Protein AF-A0A8S7FCJ3-F1 (afdb_monomer)

Structure (mmCIF, N/CA/C/O backbone):
data_AF-A0A8S7FCJ3-F1
#
_entry.id   AF-A0A8S7FCJ3-F1
#
loop_
_atom_site.group_PDB
_atom_site.id
_atom_site.type_symbol
_atom_site.label_atom_id
_atom_site.label_alt_id
_atom_site.label_comp_id
_atom_site.label_asym_id
_atom_site.label_entity_id
_atom_site.label_seq_id
_atom_site.pdbx_PDB_ins_code
_atom_site.Cartn_x
_atom_site.Cartn_y
_atom_site.Cartn_z
_atom_site.occupancy
_atom_site.B_iso_or_equiv
_atom_site.auth_seq_id
_atom_site.auth_comp_id
_atom_site.auth_asym_id
_atom_site.auth_atom_id
_atom_site.pdbx_PDB_model_num
ATOM 1 N N . PHE A 1 1 ? 6.420 -2.391 11.530 1.00 62.81 1 PHE A N 1
ATOM 2 C CA . PHE A 1 1 ? 5.703 -3.590 11.041 1.00 62.81 1 PHE A CA 1
ATOM 3 C C . PHE A 1 1 ? 5.719 -4.808 11.969 1.00 62.81 1 PHE A C 1
ATOM 5 O O . PHE A 1 1 ? 5.361 -5.883 11.508 1.00 62.81 1 PHE A O 1
ATOM 12 N N . LYS A 1 2 ? 6.053 -4.713 13.272 1.00 68.88 2 LYS A N 1
ATOM 13 C CA . LYS A 1 2 ? 5.895 -5.888 14.166 1.00 68.88 2 LYS A CA 1
ATOM 14 C C . LYS A 1 2 ? 4.450 -6.416 14.195 1.00 68.88 2 LYS A C 1
ATOM 16 O O . LYS A 1 2 ? 4.247 -7.596 14.434 1.00 68.88 2 LYS A O 1
ATOM 21 N N . ASN A 1 3 ? 3.494 -5.541 13.889 1.00 79.81 3 ASN A N 1
ATOM 22 C CA . ASN A 1 3 ? 2.065 -5.827 13.883 1.00 79.81 3 ASN A CA 1
ATOM 23 C C . ASN A 1 3 ? 1.544 -6.363 12.536 1.00 79.81 3 ASN A C 1
ATOM 25 O O . ASN A 1 3 ? 0.367 -6.671 12.450 1.00 79.81 3 ASN A O 1
ATOM 29 N N . GLN A 1 4 ? 2.386 -6.447 11.496 1.00 89.88 4 GLN A N 1
ATOM 30 C CA . GLN A 1 4 ? 1.987 -6.874 10.146 1.00 89.88 4 GLN A CA 1
ATOM 31 C C . GLN A 1 4 ? 3.010 -7.869 9.563 1.00 89.88 4 GLN A C 1
ATOM 33 O O . GLN A 1 4 ? 3.772 -7.524 8.653 1.00 89.88 4 GLN A O 1
ATOM 38 N N . PRO A 1 5 ? 3.100 -9.093 10.121 1.00 92.69 5 PRO A N 1
ATOM 39 C CA . PRO A 1 5 ? 4.080 -10.097 9.700 1.00 92.69 5 PRO A CA 1
ATOM 40 C C . PRO A 1 5 ? 3.859 -10.591 8.263 1.00 92.69 5 PRO A C 1
ATOM 42 O O . PRO A 1 5 ? 4.831 -10.912 7.577 1.00 92.69 5 PRO A O 1
ATOM 45 N N . ASP A 1 6 ? 2.616 -10.595 7.787 1.00 94.12 6 ASP A N 1
ATOM 46 C CA . ASP A 1 6 ? 2.269 -11.026 6.429 1.00 94.12 6 ASP A CA 1
ATOM 47 C C . ASP A 1 6 ? 2.815 -10.050 5.385 1.00 94.12 6 ASP A C 1
ATOM 49 O O . ASP A 1 6 ? 3.433 -10.473 4.411 1.00 94.12 6 ASP A O 1
ATOM 53 N N . TYR A 1 7 ? 2.717 -8.741 5.643 1.00 94.81 7 TYR A N 1
ATOM 54 C CA . TYR A 1 7 ? 3.315 -7.730 4.769 1.00 94.81 7 TYR A CA 1
ATOM 55 C C . TYR A 1 7 ? 4.844 -7.854 4.710 1.00 94.81 7 TYR A C 1
ATOM 57 O O . TYR A 1 7 ? 5.447 -7.766 3.644 1.00 94.81 7 TYR A O 1
ATOM 65 N N . LEU A 1 8 ? 5.496 -8.138 5.843 1.00 92.81 8 LEU A N 1
ATOM 66 C CA . LEU A 1 8 ? 6.939 -8.408 5.858 1.00 92.81 8 LEU A CA 1
ATOM 67 C C . LEU A 1 8 ? 7.302 -9.684 5.095 1.00 92.81 8 LEU A C 1
ATOM 69 O O . LEU A 1 8 ? 8.354 -9.741 4.461 1.00 92.81 8 LEU A O 1
ATOM 73 N N . THR A 1 9 ? 6.463 -10.713 5.181 1.00 94.69 9 THR A N 1
ATOM 74 C CA . THR A 1 9 ? 6.649 -11.962 4.437 1.00 94.69 9 THR A CA 1
ATOM 75 C C . THR A 1 9 ? 6.528 -11.706 2.939 1.00 94.69 9 THR A C 1
ATOM 77 O O . THR A 1 9 ? 7.400 -12.133 2.186 1.00 94.69 9 THR A O 1
ATOM 80 N N . PHE A 1 10 ? 5.530 -10.924 2.525 1.00 94.62 10 PHE A N 1
ATOM 81 C CA . PHE A 1 10 ? 5.365 -10.467 1.151 1.00 94.62 10 PHE A CA 1
ATOM 82 C C . PHE A 1 10 ? 6.597 -9.706 0.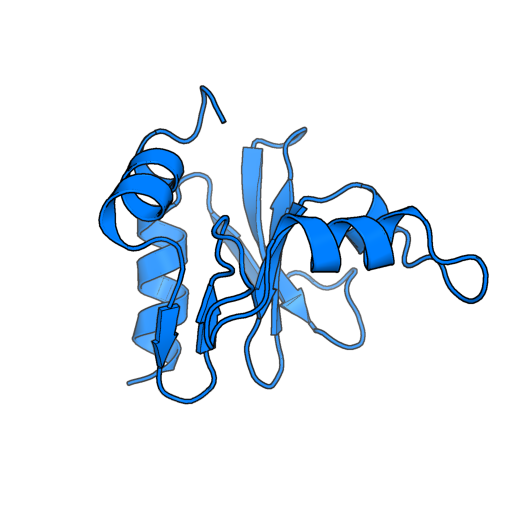641 1.00 94.62 10 PHE A C 1
ATOM 84 O O . PHE A 1 10 ? 7.166 -10.094 -0.376 1.00 94.62 10 PHE A O 1
ATOM 91 N N . LEU A 1 11 ? 7.074 -8.691 1.371 1.00 93.19 11 LEU A N 1
ATOM 92 C CA . LEU A 1 11 ? 8.249 -7.911 0.958 1.00 93.19 11 LEU A CA 1
ATOM 93 C C . LEU A 1 11 ? 9.510 -8.775 0.816 1.00 93.19 11 LEU A C 1
ATOM 95 O O . LEU A 1 11 ? 10.332 -8.526 -0.053 1.00 93.19 11 LEU A O 1
ATOM 99 N N . ARG A 1 12 ? 9.665 -9.814 1.644 1.00 93.06 12 ARG A N 1
ATOM 100 C CA . ARG A 1 12 ? 10.803 -10.746 1.550 1.00 93.06 12 ARG A CA 1
ATOM 101 C C . ARG A 1 12 ? 10.690 -11.732 0.391 1.00 93.06 12 ARG A C 1
ATOM 103 O O . ARG A 1 12 ? 11.718 -12.168 -0.112 1.00 93.06 12 ARG A O 1
ATOM 110 N N . ALA A 1 13 ? 9.474 -12.149 0.050 1.00 94.00 13 ALA A N 1
ATOM 111 C CA . ALA A 1 13 ? 9.235 -13.185 -0.948 1.00 94.00 13 ALA A CA 1
ATOM 112 C C . ALA A 1 13 ? 9.116 -12.620 -2.369 1.00 94.00 13 ALA A C 1
ATOM 114 O O . ALA A 1 13 ? 9.611 -13.237 -3.306 1.00 94.00 13 ALA A O 1
ATOM 115 N N . MET A 1 14 ? 8.452 -11.471 -2.510 1.00 92.44 14 MET A N 1
ATOM 116 C CA . MET A 1 14 ? 8.102 -10.861 -3.797 1.00 92.44 14 MET A CA 1
ATOM 117 C 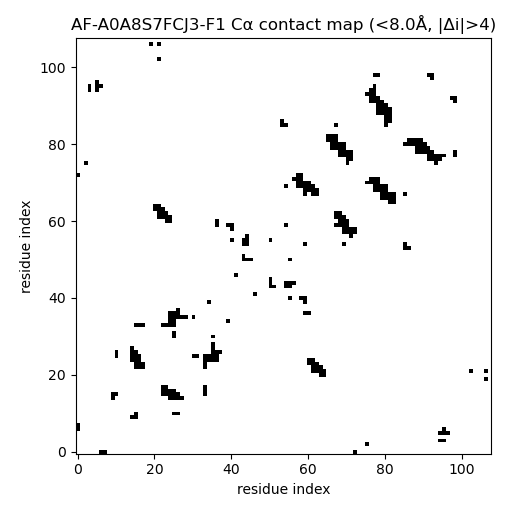C . MET A 1 14 ? 8.868 -9.568 -4.061 1.00 92.44 14 MET A C 1
ATOM 119 O O . MET A 1 14 ? 9.233 -9.308 -5.199 1.00 92.44 14 MET A O 1
ATOM 123 N N . ASP A 1 15 ? 9.117 -8.786 -3.006 1.00 92.75 15 ASP A N 1
ATOM 124 C CA . ASP A 1 15 ? 9.726 -7.456 -3.087 1.00 92.75 15 ASP A CA 1
ATOM 125 C C . ASP A 1 15 ? 9.005 -6.498 -4.056 1.00 92.75 15 ASP A C 1
ATOM 127 O O . ASP A 1 15 ? 9.596 -5.867 -4.932 1.00 92.75 15 ASP A O 1
ATOM 131 N N . GLY A 1 16 ? 7.689 -6.392 -3.875 1.00 93.12 16 GLY A N 1
ATOM 132 C CA . GLY A 1 16 ? 6.812 -5.631 -4.760 1.00 93.12 16 GLY A CA 1
ATOM 133 C C . GLY A 1 16 ? 6.367 -6.428 -5.988 1.00 93.12 16 GLY A C 1
ATOM 134 O O . GLY A 1 16 ? 6.836 -7.532 -6.251 1.00 93.12 16 GLY A O 1
ATOM 135 N N . PHE A 1 17 ? 5.395 -5.892 -6.722 1.00 92.81 17 PHE A N 1
ATOM 136 C CA . PHE A 1 17 ? 4.970 -6.418 -8.022 1.00 92.81 17 PHE A CA 1
ATOM 137 C C . PHE A 1 17 ? 4.172 -5.375 -8.799 1.00 92.81 17 PHE A C 1
ATOM 139 O O . PHE A 1 17 ? 3.699 -4.387 -8.237 1.00 92.81 17 PHE A O 1
ATOM 146 N N . GLU A 1 18 ? 3.996 -5.641 -10.091 1.00 92.62 18 GLU A N 1
ATOM 147 C CA . GLU A 1 18 ? 3.082 -4.916 -10.963 1.00 92.62 18 GLU A CA 1
ATOM 148 C C . GLU A 1 18 ? 2.277 -5.912 -11.805 1.00 92.62 18 GLU A C 1
ATOM 150 O O . GLU A 1 18 ? 2.848 -6.803 -12.436 1.00 92.62 18 GLU A O 1
ATOM 155 N N . VAL A 1 19 ? 0.952 -5.770 -11.807 1.00 91.19 19 VAL A N 1
ATOM 156 C CA . VAL A 1 19 ? 0.036 -6.569 -12.632 1.00 91.19 19 VAL A CA 1
ATOM 157 C C . VAL A 1 19 ? -1.162 -5.712 -13.024 1.00 91.19 19 VAL A C 1
ATOM 159 O O . VAL A 1 19 ? -1.773 -5.079 -12.175 1.00 91.19 19 VAL A O 1
ATOM 162 N N . ASN A 1 20 ? -1.486 -5.650 -14.318 1.00 90.12 20 ASN A N 1
ATOM 163 C CA . ASN A 1 20 ? -2.635 -4.892 -14.839 1.00 90.12 20 ASN A CA 1
ATOM 164 C C . ASN A 1 20 ? -2.736 -3.429 -14.339 1.00 90.12 20 ASN A C 1
ATOM 166 O O . ASN A 1 20 ? -3.827 -2.885 -14.219 1.00 90.12 20 ASN A O 1
ATOM 170 N N . GLY A 1 21 ? -1.601 -2.777 -14.062 1.00 90.25 21 GLY A N 1
ATOM 171 C CA . GLY A 1 21 ? -1.550 -1.399 -13.555 1.00 90.25 21 GLY A CA 1
ATOM 172 C C . GLY A 1 21 ? -1.662 -1.255 -12.032 1.00 90.25 21 GLY A C 1
ATOM 173 O O . GLY A 1 21 ? -1.382 -0.169 -11.529 1.00 90.25 21 GLY A O 1
ATOM 174 N N . LEU A 1 22 ? -1.990 -2.325 -11.301 1.00 94.81 22 LEU A N 1
ATOM 175 C CA . LEU A 1 22 ? -1.861 -2.397 -9.846 1.00 94.81 22 LEU A CA 1
ATOM 176 C C . LEU A 1 22 ? -0.397 -2.622 -9.482 1.00 94.81 22 LEU A C 1
ATOM 178 O O . LEU A 1 22 ? 0.262 -3.512 -10.027 1.00 94.81 22 LEU A O 1
ATOM 182 N N . ARG A 1 23 ? 0.106 -1.824 -8.540 1.00 95.38 23 ARG A N 1
ATOM 183 C CA . ARG A 1 23 ? 1.489 -1.869 -8.067 1.00 95.38 23 ARG A CA 1
ATOM 184 C C . ARG A 1 23 ? 1.553 -1.945 -6.551 1.00 95.38 23 ARG A C 1
ATOM 186 O O . ARG A 1 23 ? 0.952 -1.121 -5.869 1.00 95.38 23 ARG A O 1
ATOM 193 N N . LEU A 1 24 ? 2.371 -2.859 -6.031 1.00 96.88 24 LEU A N 1
ATOM 194 C CA . LEU A 1 24 ? 2.909 -2.782 -4.669 1.00 96.88 24 LEU A CA 1
ATOM 195 C C . LEU A 1 24 ? 4.415 -2.539 -4.749 1.00 96.88 24 LEU A C 1
ATOM 197 O O . LEU A 1 24 ? 5.115 -3.224 -5.489 1.00 96.88 24 LEU A O 1
ATOM 201 N N . PHE A 1 25 ? 4.907 -1.551 -4.009 1.00 96.12 25 PHE A N 1
ATOM 202 C CA . PHE A 1 25 ? 6.256 -1.012 -4.173 1.00 96.12 25 PHE A CA 1
ATOM 203 C C . PHE A 1 25 ? 7.351 -1.926 -3.619 1.00 96.12 25 PHE A C 1
ATOM 205 O O . PHE A 1 25 ? 7.148 -2.669 -2.657 1.00 96.12 25 PHE A O 1
ATOM 212 N N . SER A 1 26 ? 8.529 -1.831 -4.233 1.00 95.00 26 SER A N 1
ATOM 213 C CA . SER A 1 26 ? 9.711 -2.635 -3.915 1.00 95.00 26 SER A CA 1
ATOM 214 C C . SER A 1 26 ? 10.616 -1.964 -2.878 1.00 95.00 26 SER A C 1
ATOM 216 O O . SER A 1 26 ? 10.587 -0.747 -2.688 1.00 95.00 26 SER A O 1
ATOM 218 N N . LEU A 1 27 ? 11.465 -2.744 -2.213 1.00 92.19 27 LEU A N 1
ATOM 219 C CA . LEU A 1 27 ? 12.561 -2.256 -1.374 1.00 92.19 27 LEU A CA 1
ATOM 220 C C . LEU A 1 27 ? 13.902 -2.236 -2.122 1.00 92.19 27 LEU A C 1
ATOM 222 O O . LEU A 1 27 ? 14.808 -1.511 -1.703 1.00 92.19 27 LEU A O 1
ATOM 226 N N . SER A 1 28 ? 14.049 -3.034 -3.185 1.00 86.88 28 SER A N 1
ATOM 227 C CA . SER A 1 28 ? 15.330 -3.240 -3.869 1.00 86.88 28 SER A CA 1
ATOM 228 C C . SER A 1 28 ? 15.914 -2.001 -4.544 1.00 86.88 28 SER A C 1
ATOM 230 O O . SER A 1 28 ? 15.212 -1.110 -5.028 1.00 86.88 28 SER A O 1
ATOM 232 N N . ILE A 1 29 ? 17.250 -2.015 -4.612 1.00 77.94 29 ILE A N 1
ATOM 233 C CA . ILE A 1 29 ? 18.093 -1.118 -5.403 1.00 77.94 29 ILE A CA 1
ATOM 234 C C . ILE A 1 29 ? 19.140 -1.945 -6.192 1.00 77.94 29 ILE A C 1
ATOM 236 O O . ILE A 1 29 ? 19.681 -2.901 -5.626 1.00 77.94 29 ILE A O 1
ATOM 240 N N . PRO A 1 30 ? 19.475 -1.603 -7.458 1.00 75.12 30 PRO A N 1
ATOM 241 C CA . PRO A 1 30 ? 18.914 -0.502 -8.249 1.00 75.12 30 PRO A CA 1
ATOM 242 C C . PRO A 1 30 ? 17.411 -0.686 -8.475 1.00 75.12 30 PRO A C 1
ATOM 244 O O . PRO A 1 30 ? 16.925 -1.813 -8.401 1.00 75.12 30 PRO A O 1
ATOM 247 N N . GLU A 1 31 ? 16.690 0.427 -8.648 1.00 64.56 31 GLU A N 1
ATOM 248 C CA . GLU A 1 31 ? 15.224 0.423 -8.695 1.00 64.56 31 GLU A CA 1
ATOM 249 C C . GLU A 1 31 ? 14.748 -0.615 -9.729 1.00 64.56 31 GLU A C 1
ATOM 251 O O . GLU A 1 31 ? 15.139 -0.529 -10.900 1.00 64.56 31 GLU A O 1
ATOM 256 N N . PRO A 1 32 ? 13.998 -1.650 -9.304 1.00 69.06 32 PRO A N 1
ATOM 257 C CA . PRO A 1 32 ? 13.456 -2.631 -10.230 1.00 69.06 32 PRO A CA 1
ATOM 258 C C . PRO A 1 32 ? 12.409 -1.957 -11.130 1.00 69.06 32 PRO A C 1
ATOM 260 O O . PRO A 1 32 ? 12.119 -0.771 -11.007 1.00 69.06 32 PRO A O 1
ATOM 263 N N . SER A 1 33 ? 11.784 -2.706 -12.039 1.00 73.88 33 SER A N 1
ATOM 264 C CA . SER A 1 33 ? 10.702 -2.162 -12.877 1.00 73.88 33 SER A CA 1
ATOM 265 C C . SER A 1 33 ? 9.513 -1.610 -12.073 1.00 73.88 33 SER A C 1
ATOM 267 O O . SER A 1 33 ? 8.690 -0.890 -12.627 1.00 73.88 33 SER A O 1
ATOM 269 N N . VAL A 1 34 ? 9.428 -1.942 -10.781 1.00 82.56 34 VAL A N 1
ATOM 270 C CA . VAL A 1 34 ? 8.402 -1.483 -9.844 1.00 82.56 34 VAL A CA 1
ATOM 271 C C . VAL A 1 34 ? 8.976 -0.393 -8.938 1.00 82.56 34 VAL A C 1
ATOM 273 O O . VAL A 1 34 ? 10.060 -0.565 -8.377 1.00 82.56 34 VAL A O 1
ATOM 276 N N . LYS A 1 35 ? 8.214 0.694 -8.748 1.00 90.44 35 LYS A N 1
ATOM 277 C CA . LYS A 1 35 ? 8.602 1.864 -7.937 1.00 90.44 35 LYS A CA 1
ATOM 278 C C . LYS A 1 35 ? 9.188 1.468 -6.578 1.00 90.44 35 LYS A C 1
ATOM 280 O O . LYS A 1 35 ? 8.659 0.578 -5.905 1.00 90.44 35 LYS A O 1
ATOM 285 N N . ASN A 1 36 ? 10.229 2.177 -6.149 1.00 93.75 36 ASN A N 1
ATOM 286 C CA . ASN A 1 36 ? 10.848 1.966 -4.844 1.00 93.75 36 ASN A CA 1
ATOM 287 C C . ASN A 1 36 ? 10.063 2.655 -3.709 1.00 93.75 36 ASN A C 1
ATOM 289 O O . ASN A 1 36 ? 9.803 3.861 -3.732 1.00 93.75 36 ASN A O 1
ATOM 293 N N . LEU A 1 37 ? 9.743 1.891 -2.665 1.00 94.44 37 LEU A N 1
ATOM 294 C CA . LEU A 1 37 ? 8.978 2.320 -1.495 1.00 94.44 37 LEU A CA 1
ATOM 295 C C . LEU A 1 37 ? 9.643 3.492 -0.761 1.00 94.44 37 LEU A C 1
ATOM 297 O O . LEU A 1 37 ? 8.949 4.412 -0.331 1.00 94.44 37 LEU A O 1
ATOM 301 N N . PHE A 1 38 ? 10.970 3.497 -0.618 1.00 92.12 38 PHE A N 1
ATOM 302 C CA . PHE A 1 38 ? 11.669 4.588 0.063 1.00 92.12 38 PHE A CA 1
ATOM 303 C C . PHE A 1 38 ? 11.641 5.869 -0.764 1.00 92.12 38 PHE A C 1
ATOM 305 O O . PHE A 1 38 ? 11.300 6.916 -0.222 1.00 92.12 38 PHE A O 1
ATOM 312 N N . ALA A 1 39 ? 11.924 5.781 -2.065 1.00 91.50 39 ALA A N 1
ATOM 313 C CA . ALA A 1 39 ? 11.928 6.942 -2.954 1.00 91.50 39 ALA A CA 1
ATOM 314 C C . ALA A 1 39 ? 10.555 7.633 -3.001 1.00 91.50 39 ALA A C 1
ATOM 316 O O . ALA A 1 39 ? 10.462 8.849 -2.834 1.00 91.50 39 ALA A O 1
ATOM 317 N N . VAL A 1 40 ? 9.477 6.855 -3.150 1.00 92.62 40 VAL A N 1
ATOM 318 C CA . VAL A 1 40 ? 8.112 7.401 -3.191 1.00 92.62 40 VAL A CA 1
ATOM 319 C C . VAL A 1 40 ? 7.728 8.061 -1.867 1.00 92.62 40 VAL A C 1
ATOM 321 O O . VAL A 1 40 ? 7.146 9.143 -1.846 1.00 92.62 40 VAL A O 1
ATOM 324 N N . ASN A 1 41 ? 8.057 7.435 -0.740 1.00 94.44 41 ASN A N 1
ATOM 325 C CA . ASN A 1 41 ? 7.694 7.997 0.556 1.00 94.44 41 ASN A CA 1
ATOM 326 C C . ASN A 1 41 ? 8.564 9.188 0.969 1.00 94.44 41 ASN A C 1
ATOM 328 O O . ASN A 1 41 ? 8.097 10.030 1.731 1.00 94.44 41 ASN A O 1
ATOM 332 N N . GLU A 1 42 ? 9.800 9.274 0.484 1.00 92.25 42 GLU A N 1
ATOM 333 C CA . GLU A 1 42 ? 10.634 10.465 0.650 1.00 92.25 42 GLU A CA 1
ATOM 334 C C . GLU A 1 42 ? 9.996 11.661 -0.063 1.00 92.25 42 GLU A C 1
ATOM 336 O O . GLU A 1 42 ? 9.839 12.725 0.535 1.00 92.25 42 GLU A O 1
ATOM 341 N N . PHE A 1 43 ? 9.520 11.450 -1.296 1.00 90.81 43 PHE A N 1
ATOM 342 C CA . PHE A 1 43 ? 8.786 12.461 -2.054 1.00 90.81 43 PHE A CA 1
ATOM 343 C C . PHE A 1 43 ? 7.554 12.964 -1.291 1.00 90.81 43 PHE A C 1
ATOM 345 O O . PHE A 1 43 ? 7.387 14.165 -1.132 1.00 90.81 43 PHE A O 1
ATOM 352 N N . TYR A 1 44 ? 6.710 12.081 -0.752 1.00 91.12 44 TYR A N 1
ATOM 353 C CA . TYR A 1 44 ? 5.514 12.535 -0.028 1.00 91.12 44 TYR A CA 1
ATOM 354 C C . TYR A 1 44 ? 5.803 13.222 1.311 1.00 91.12 44 TYR A C 1
ATOM 356 O O . TYR A 1 44 ? 4.947 13.950 1.812 1.00 91.12 44 TYR A O 1
ATOM 364 N N . ARG A 1 45 ? 6.981 13.007 1.908 1.00 90.38 45 ARG A N 1
ATOM 365 C CA . ARG A 1 45 ? 7.329 13.610 3.202 1.00 90.38 45 ARG A CA 1
ATOM 366 C C . ARG A 1 45 ? 8.034 14.946 3.083 1.00 90.38 45 ARG A C 1
ATOM 368 O O . ARG A 1 45 ? 7.744 15.830 3.887 1.00 90.38 45 ARG A O 1
ATOM 375 N N . ASN A 1 46 ? 8.934 15.060 2.111 1.00 86.38 46 ASN A N 1
ATOM 376 C CA . ASN A 1 46 ? 9.934 16.122 2.040 1.00 86.38 46 ASN A CA 1
ATOM 377 C C . ASN A 1 46 ? 9.881 16.891 0.709 1.00 86.38 46 ASN A C 1
ATOM 379 O O . ASN A 1 46 ? 10.901 17.386 0.239 1.00 86.38 46 ASN A O 1
ATOM 383 N N . ASN A 1 47 ? 8.710 16.972 0.072 1.00 81.00 47 ASN A N 1
ATOM 384 C CA . ASN A 1 47 ? 8.524 17.810 -1.109 1.00 81.00 47 ASN A CA 1
ATOM 385 C C . ASN A 1 47 ? 8.234 19.264 -0.698 1.00 81.00 47 ASN A C 1
ATOM 387 O O . ASN A 1 47 ? 7.198 19.551 -0.098 1.00 81.00 47 ASN A O 1
ATOM 391 N N . ASP A 1 48 ? 9.157 20.163 -1.047 1.00 78.00 48 ASP A N 1
ATOM 392 C CA . ASP A 1 48 ? 9.100 21.594 -0.720 1.00 78.00 48 ASP A CA 1
ATOM 393 C C . ASP A 1 48 ? 8.003 22.361 -1.487 1.00 78.00 48 ASP A C 1
ATOM 395 O O . ASP A 1 48 ? 7.551 23.410 -1.026 1.00 78.00 48 ASP A O 1
ATOM 399 N N . ASP A 1 49 ? 7.554 21.845 -2.636 1.00 80.75 49 ASP A N 1
ATOM 400 C CA . ASP A 1 49 ? 6.555 22.498 -3.492 1.00 80.75 49 ASP A CA 1
ATOM 401 C C . ASP A 1 49 ? 5.118 22.153 -3.075 1.00 80.75 49 ASP A C 1
ATOM 403 O O . ASP A 1 49 ? 4.212 22.985 -3.179 1.00 80.75 49 ASP A O 1
ATOM 407 N N . PHE A 1 50 ? 4.884 20.919 -2.617 1.00 79.62 50 PHE A N 1
ATO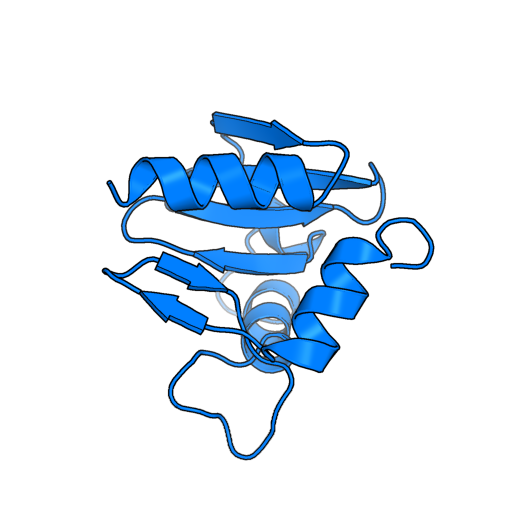M 408 C CA . PHE A 1 50 ? 3.559 20.450 -2.215 1.00 79.62 50 PHE A CA 1
ATOM 409 C C . PHE A 1 50 ? 3.641 19.311 -1.198 1.00 79.62 50 PHE A C 1
ATOM 411 O O . PHE A 1 50 ? 4.099 18.209 -1.505 1.00 79.62 50 PHE A O 1
ATOM 418 N N . ILE A 1 51 ? 3.102 19.559 -0.005 1.00 84.38 51 ILE A N 1
ATOM 419 C CA . ILE A 1 51 ? 2.962 18.558 1.053 1.00 84.38 51 ILE A CA 1
ATOM 420 C C . ILE A 1 51 ? 1.508 18.093 1.080 1.00 84.38 51 ILE A C 1
ATOM 422 O O . ILE A 1 51 ? 0.611 18.867 1.414 1.00 84.38 51 ILE A O 1
ATOM 426 N N . ASN A 1 52 ? 1.281 16.817 0.764 1.00 88.31 52 ASN A N 1
ATOM 427 C CA . ASN A 1 52 ? -0.006 16.177 1.008 1.00 88.31 52 ASN A CA 1
ATOM 428 C C . ASN A 1 52 ? -0.057 15.719 2.482 1.00 88.31 52 ASN A C 1
ATOM 430 O O . ASN A 1 52 ? 0.669 14.785 2.839 1.00 88.31 52 ASN A O 1
ATOM 434 N N . PRO A 1 53 ? -0.889 16.338 3.341 1.00 88.88 53 PRO A N 1
ATOM 435 C CA . PRO A 1 53 ? -0.899 16.037 4.771 1.00 88.88 53 PRO A CA 1
ATOM 436 C C . PRO A 1 53 ? -1.376 14.611 5.079 1.00 88.88 53 PRO A C 1
ATOM 438 O O . PRO A 1 53 ? -0.928 14.016 6.059 1.00 88.88 53 PRO A O 1
ATOM 441 N N . ASP A 1 54 ? -2.234 14.026 4.238 1.00 90.81 54 ASP A N 1
ATOM 442 C CA . ASP A 1 54 ? -2.711 12.659 4.437 1.00 90.81 54 ASP A CA 1
ATOM 443 C C . ASP A 1 54 ? -1.622 11.631 4.134 1.00 90.81 54 ASP A C 1
ATOM 445 O O . ASP A 1 54 ? -1.492 10.629 4.840 1.00 90.81 54 ASP A O 1
ATOM 449 N N . LEU A 1 55 ? -0.815 11.868 3.101 1.00 93.19 55 LEU A N 1
ATOM 450 C CA . LEU A 1 55 ? 0.232 10.932 2.697 1.00 93.19 55 LEU A CA 1
ATOM 451 C C . LEU A 1 55 ? 1.529 11.118 3.490 1.00 93.19 55 LEU A C 1
ATOM 453 O O . LEU A 1 55 ? 2.211 10.130 3.756 1.00 93.19 55 LEU A O 1
ATOM 457 N N . GLN A 1 56 ? 1.851 12.343 3.920 1.00 91.56 56 GLN A N 1
ATOM 458 C CA . GLN A 1 56 ? 3.069 12.644 4.683 1.00 91.56 56 GLN A CA 1
ATOM 459 C C . GLN A 1 56 ? 3.165 11.815 5.975 1.00 91.56 56 GLN A C 1
ATOM 461 O O . GLN A 1 56 ? 4.244 11.336 6.340 1.00 91.56 56 GLN A O 1
ATOM 466 N N . GLU A 1 57 ? 2.040 11.617 6.664 1.00 89.12 57 GLU A N 1
ATOM 467 C CA . GLU A 1 57 ? 1.997 10.853 7.915 1.00 89.12 57 GLU A CA 1
ATOM 468 C C . GLU A 1 57 ? 1.862 9.337 7.723 1.00 89.12 57 GLU A C 1
ATOM 470 O O . GLU A 1 57 ? 1.913 8.581 8.698 1.00 89.12 57 GLU A O 1
ATOM 475 N N . ARG A 1 58 ? 1.689 8.875 6.483 1.00 94.31 58 ARG A N 1
ATOM 476 C CA . ARG A 1 58 ? 1.431 7.472 6.159 1.00 94.31 58 ARG A CA 1
ATOM 477 C C . ARG A 1 58 ? 2.604 6.858 5.417 1.00 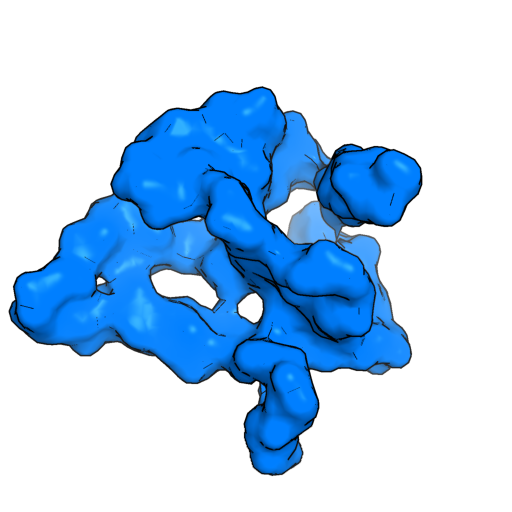94.31 58 ARG A C 1
ATOM 479 O O . ARG A 1 58 ? 3.558 7.519 4.999 1.0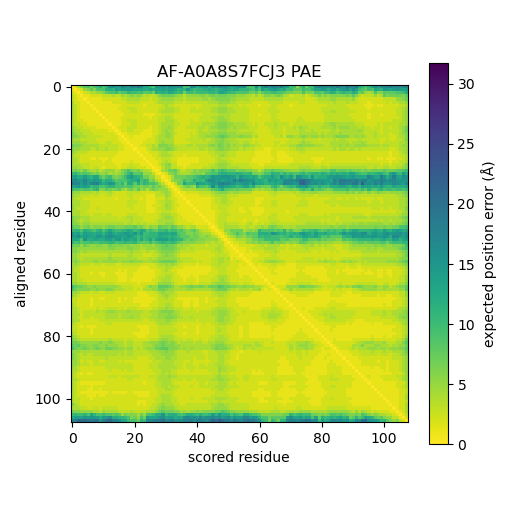0 94.31 58 ARG A O 1
ATOM 486 N N . LEU A 1 59 ? 2.567 5.539 5.310 1.00 95.94 59 LEU A N 1
ATOM 487 C CA . LEU A 1 59 ? 3.428 4.829 4.390 1.00 95.94 59 LEU A CA 1
ATOM 488 C C . LEU A 1 59 ? 2.635 4.510 3.131 1.00 95.94 59 LEU A C 1
ATOM 490 O O . LEU A 1 59 ? 1.727 3.690 3.180 1.00 95.94 59 LEU A O 1
ATOM 494 N N . VAL A 1 60 ? 2.998 5.109 2.006 1.00 97.00 60 VAL A N 1
ATOM 495 C CA . VAL A 1 60 ? 2.468 4.710 0.703 1.00 97.00 60 VAL A CA 1
ATOM 496 C C . VAL A 1 60 ? 3.147 3.412 0.283 1.00 97.00 60 VAL A C 1
ATOM 498 O O . VAL A 1 60 ? 4.373 3.347 0.203 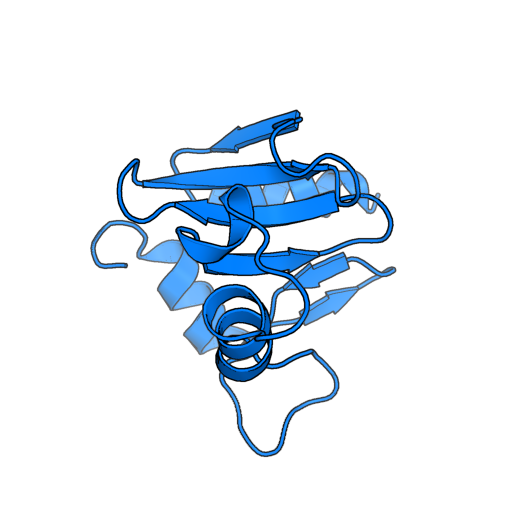1.00 97.00 60 VAL A O 1
ATOM 501 N N . ILE A 1 61 ? 2.365 2.364 0.053 1.00 97.50 61 ILE A N 1
ATOM 502 C CA . ILE A 1 61 ? 2.881 1.016 -0.225 1.00 97.50 61 ILE A CA 1
ATOM 503 C C . ILE A 1 61 ? 2.600 0.546 -1.648 1.00 97.50 61 ILE A C 1
ATOM 505 O O . ILE A 1 61 ? 3.126 -0.481 -2.067 1.00 97.50 61 ILE A O 1
ATOM 509 N N . GLY A 1 62 ? 1.774 1.280 -2.382 1.00 97.12 62 GLY A N 1
ATOM 510 C CA . GLY A 1 62 ? 1.351 0.906 -3.713 1.00 97.12 62 GLY A CA 1
ATOM 511 C C . GLY A 1 62 ? 0.330 1.879 -4.275 1.00 97.12 62 GLY A C 1
ATOM 512 O O . GLY A 1 62 ? -0.066 2.837 -3.608 1.00 97.12 62 GLY A O 1
ATOM 513 N N . ASP A 1 63 ? -0.085 1.622 -5.504 1.00 96.56 63 ASP A N 1
ATOM 514 C CA . ASP A 1 63 ? -1.103 2.397 -6.199 1.00 96.56 63 ASP A CA 1
ATOM 515 C C . ASP A 1 63 ? -1.729 1.578 -7.339 1.00 96.56 63 ASP A C 1
ATOM 517 O O . ASP A 1 63 ? -1.189 0.547 -7.752 1.00 96.56 63 ASP A O 1
ATOM 521 N N . ASP A 1 64 ? -2.854 2.064 -7.851 1.00 94.31 64 ASP A N 1
ATOM 522 C CA . ASP A 1 64 ? -3.394 1.688 -9.154 1.00 94.31 64 ASP A CA 1
ATOM 523 C C . ASP A 1 64 ? -3.776 2.955 -9.956 1.00 94.31 64 ASP A C 1
ATOM 525 O O . ASP A 1 64 ? -3.326 4.067 -9.666 1.00 94.31 64 ASP A O 1
ATOM 529 N N . SER A 1 65 ? -4.579 2.804 -11.014 1.00 88.81 65 SER A N 1
ATOM 530 C CA . SER A 1 65 ? -5.002 3.922 -11.869 1.00 88.81 65 SER A CA 1
ATOM 531 C C . SER A 1 65 ? -5.830 5.016 -11.171 1.00 88.81 65 SER A C 1
ATOM 533 O O . SER A 1 65 ? -5.796 6.166 -11.611 1.00 88.81 65 SER A O 1
ATOM 535 N N . ILE A 1 66 ? -6.563 4.682 -10.108 1.00 91.69 66 ILE A N 1
ATOM 536 C CA . ILE A 1 66 ? -7.518 5.570 -9.423 1.00 91.69 66 ILE A CA 1
ATOM 537 C C . ILE A 1 66 ? -7.279 5.660 -7.911 1.00 91.69 66 ILE A C 1
ATOM 539 O O . ILE A 1 66 ? -7.755 6.597 -7.273 1.00 91.69 66 ILE A O 1
ATOM 543 N N . SER A 1 67 ? -6.523 4.721 -7.345 1.00 96.75 67 SER A N 1
ATOM 544 C CA . SER A 1 67 ? -6.324 4.587 -5.909 1.00 96.75 67 SER A CA 1
ATOM 545 C C . SER A 1 67 ? -4.857 4.673 -5.515 1.00 96.75 67 SER A C 1
ATOM 547 O O . SER A 1 67 ? -3.951 4.309 -6.267 1.00 96.75 67 SER A O 1
ATOM 549 N N . ILE A 1 68 ? -4.628 5.103 -4.279 1.00 97.06 68 ILE A N 1
ATOM 550 C CA . ILE A 1 68 ? -3.351 4.986 -3.587 1.00 97.06 68 ILE A CA 1
ATOM 551 C C . ILE A 1 68 ? -3.513 4.059 -2.384 1.00 97.06 68 ILE A C 1
ATOM 553 O O . ILE A 1 68 ? -4.495 4.133 -1.641 1.00 97.06 68 ILE A O 1
ATOM 557 N N . PHE A 1 69 ? -2.545 3.170 -2.192 1.00 98.06 69 PHE A N 1
ATOM 558 C CA . PHE A 1 69 ? -2.558 2.216 -1.094 1.00 98.06 69 PHE A CA 1
ATOM 559 C C . PHE A 1 69 ? -1.621 2.688 0.004 1.00 98.06 69 PHE A C 1
ATOM 561 O O . PHE A 1 69 ? -0.429 2.923 -0.227 1.00 98.06 69 PHE A O 1
ATOM 568 N N . THR A 1 70 ? -2.144 2.796 1.219 1.00 97.94 70 THR A N 1
ATOM 569 C CA . THR A 1 70 ? -1.371 3.262 2.368 1.00 97.94 70 THR A CA 1
ATOM 570 C C . THR A 1 70 ? -1.419 2.283 3.522 1.00 97.94 70 THR A C 1
ATOM 572 O O . THR A 1 70 ? -2.404 1.585 3.723 1.00 97.94 70 THR A O 1
ATOM 575 N N . TYR A 1 71 ? -0.367 2.281 4.327 1.00 97.19 71 TYR A N 1
ATOM 576 C CA . TYR A 1 71 ? -0.353 1.703 5.659 1.00 97.19 71 TYR A CA 1
ATOM 577 C C . TYR A 1 71 ? -0.139 2.815 6.685 1.00 97.19 71 TYR A C 1
ATOM 579 O O . TYR A 1 71 ? 0.880 3.516 6.664 1.00 97.19 71 TYR A O 1
ATOM 587 N N . ASP A 1 72 ? -1.095 2.971 7.595 1.00 94.50 72 ASP A N 1
ATOM 588 C CA . ASP A 1 72 ? -0.977 3.874 8.730 1.00 94.50 72 ASP A CA 1
ATOM 589 C C . ASP A 1 72 ? -0.385 3.122 9.928 1.00 94.50 72 ASP A C 1
ATOM 591 O O . ASP A 1 72 ? -0.991 2.229 10.521 1.00 94.50 72 ASP A O 1
ATOM 595 N N . ILE A 1 73 ? 0.829 3.514 10.309 1.00 89.88 73 ILE A N 1
ATOM 596 C CA . ILE A 1 73 ? 1.568 2.910 11.419 1.00 89.88 73 ILE A CA 1
ATOM 597 C C . ILE A 1 73 ? 0.887 3.198 12.768 1.00 89.88 73 ILE A C 1
ATOM 599 O O . ILE A 1 73 ? 1.001 2.378 13.682 1.00 89.88 73 ILE A O 1
ATOM 603 N N . LYS A 1 74 ? 0.200 4.342 12.912 1.00 91.06 74 LYS A N 1
ATOM 604 C CA . LYS A 1 74 ? -0.439 4.762 14.169 1.00 91.06 74 LYS A CA 1
ATOM 605 C C . LYS A 1 74 ? -1.689 3.926 14.443 1.00 91.06 74 LYS A C 1
ATOM 607 O O . LYS A 1 74 ? -1.838 3.404 15.545 1.00 91.06 74 LYS A O 1
ATOM 612 N N . SER A 1 75 ? -2.565 3.789 13.447 1.00 92.94 75 SER A N 1
ATOM 613 C CA . SER A 1 75 ? -3.815 3.024 13.563 1.00 92.94 75 SER A CA 1
ATOM 614 C C . SER A 1 75 ? -3.663 1.533 13.239 1.00 92.94 75 SER A C 1
ATOM 616 O O . SER A 1 75 ? -4.509 0.735 13.634 1.00 92.94 75 SER A O 1
ATOM 618 N N . ASN A 1 76 ? -2.558 1.140 12.596 1.00 94.88 76 ASN A N 1
ATOM 619 C CA . ASN A 1 76 ? -2.261 -0.218 12.140 1.00 94.88 76 ASN A CA 1
ATOM 620 C C . ASN A 1 76 ? -3.203 -0.746 11.038 1.00 94.88 76 ASN A C 1
ATOM 622 O O . ASN A 1 76 ? -3.382 -1.960 10.926 1.00 94.88 76 ASN A O 1
ATOM 626 N N . PHE A 1 77 ? -3.757 0.142 10.212 1.00 96.94 77 PHE A N 1
ATOM 627 C CA . PHE A 1 77 ? -4.611 -0.219 9.078 1.00 96.94 77 PHE A CA 1
ATOM 628 C C . PHE A 1 77 ? -3.896 -0.065 7.735 1.00 96.94 77 PHE A C 1
ATOM 630 O O . PHE A 1 77 ? -3.118 0.868 7.526 1.00 96.94 77 PHE A O 1
ATOM 637 N N . PHE A 1 78 ? -4.198 -0.981 6.817 1.00 98.19 78 PHE A N 1
ATOM 638 C CA . PHE A 1 78 ? -4.030 -0.775 5.382 1.00 98.19 78 PHE A CA 1
ATOM 639 C C . PHE A 1 78 ? -5.276 -0.098 4.834 1.00 98.19 78 PHE A C 1
ATOM 641 O O . PHE A 1 78 ? -6.386 -0.426 5.244 1.00 98.19 78 PHE A O 1
ATOM 648 N N . GLU A 1 79 ? -5.107 0.839 3.915 1.00 98.19 79 GLU A N 1
ATOM 649 C CA . GLU A 1 79 ? -6.200 1.649 3.395 1.00 98.19 79 GLU A CA 1
ATOM 650 C C . GLU A 1 79 ? -6.071 1.793 1.883 1.00 98.19 79 GLU A C 1
ATOM 652 O O . GLU A 1 79 ? -4.975 2.008 1.359 1.00 98.19 79 GLU A O 1
ATOM 657 N N . ILE A 1 80 ? -7.212 1.702 1.206 1.00 97.81 80 ILE A N 1
ATOM 658 C CA . ILE A 1 80 ? -7.370 2.069 -0.198 1.00 97.81 80 ILE A CA 1
ATOM 659 C C . ILE A 1 80 ? -7.984 3.465 -0.204 1.00 97.81 80 ILE A C 1
ATOM 661 O O . ILE A 1 80 ? -9.067 3.667 0.351 1.00 97.81 80 ILE A O 1
ATOM 665 N N . ARG A 1 81 ? -7.276 4.430 -0.783 1.00 97.31 81 ARG A N 1
ATOM 666 C CA . ARG A 1 81 ? -7.654 5.846 -0.804 1.00 97.31 81 ARG A CA 1
ATOM 667 C C . ARG A 1 81 ? -7.785 6.336 -2.236 1.00 97.31 81 ARG A C 1
ATOM 669 O O . ARG A 1 81 ? -7.100 5.822 -3.114 1.00 97.31 81 ARG A O 1
ATOM 676 N N . ASP A 1 82 ? -8.605 7.354 -2.451 1.00 96.19 82 ASP A N 1
ATOM 677 C CA . ASP A 1 82 ? -8.646 8.082 -3.724 1.00 96.19 82 ASP A CA 1
ATOM 678 C C . ASP A 1 82 ? -7.275 8.739 -3.997 1.00 96.19 82 ASP A C 1
ATOM 680 O O . ASP A 1 82 ? -6.628 9.250 -3.078 1.00 96.19 82 ASP A O 1
ATOM 684 N N . ASN A 1 83 ? -6.789 8.700 -5.242 1.00 92.88 83 ASN A N 1
ATOM 685 C CA . ASN A 1 83 ? -5.492 9.285 -5.596 1.00 92.88 83 ASN A CA 1
ATOM 686 C C . ASN A 1 83 ? -5.518 10.817 -5.791 1.00 92.88 83 ASN A C 1
ATOM 688 O O . ASN A 1 83 ? -4.459 11.446 -5.734 1.00 92.88 83 ASN A O 1
ATOM 692 N N . ILE A 1 84 ? -6.697 11.417 -5.992 1.00 91.06 84 ILE A N 1
ATOM 693 C CA . ILE A 1 84 ? -6.925 12.865 -6.087 1.00 91.06 84 ILE A CA 1
ATOM 694 C C . ILE A 1 84 ? -7.294 13.420 -4.710 1.00 91.06 84 ILE A C 1
ATOM 696 O O . ILE A 1 84 ? -6.662 14.363 -4.235 1.00 91.06 84 ILE A O 1
ATOM 700 N N . GLY A 1 85 ? -8.322 12.846 -4.082 1.00 92.56 85 GLY A N 1
ATOM 701 C CA . GLY A 1 85 ? -8.826 13.255 -2.768 1.00 92.56 85 GLY A CA 1
ATOM 702 C C . GLY A 1 85 ? -8.376 12.291 -1.680 1.00 92.56 85 GLY A C 1
ATOM 703 O O . GLY A 1 85 ? -9.186 11.508 -1.192 1.00 92.56 85 GLY A O 1
ATOM 704 N N . THR A 1 86 ? -7.091 12.317 -1.326 1.00 93.19 86 THR A N 1
ATOM 705 C CA . THR A 1 86 ? -6.426 11.315 -0.470 1.00 93.19 86 THR A CA 1
ATOM 706 C C . THR A 1 86 ? -6.997 11.167 0.937 1.00 93.19 86 THR A C 1
ATOM 708 O O . THR A 1 86 ? -6.740 10.160 1.604 1.00 93.19 86 THR A O 1
ATOM 711 N N . GLU A 1 87 ? -7.781 12.135 1.399 1.00 94.31 87 GLU A N 1
ATOM 712 C CA . GLU A 1 87 ? -8.560 12.064 2.630 1.00 94.31 87 GLU A CA 1
ATOM 713 C C . GLU A 1 87 ? -9.692 11.023 2.549 1.00 94.31 87 GLU A C 1
ATOM 715 O O . GLU A 1 87 ? -10.094 10.463 3.573 1.00 94.31 87 GLU A O 1
ATOM 720 N N . ASN A 1 88 ? -10.179 10.728 1.338 1.00 96.31 88 ASN A N 1
ATOM 721 C CA . ASN A 1 88 ? -11.263 9.787 1.084 1.00 96.31 88 ASN A CA 1
ATOM 722 C C . ASN A 1 88 ? -10.734 8.353 1.084 1.00 96.31 88 ASN A C 1
ATOM 724 O O . ASN A 1 88 ? -9.939 7.950 0.235 1.00 96.31 88 ASN A O 1
ATOM 728 N N . ILE A 1 89 ? -11.211 7.572 2.051 1.00 97.19 89 ILE A N 1
ATOM 729 C CA . ILE A 1 89 ? -10.870 6.161 2.221 1.00 97.19 89 ILE A CA 1
ATOM 730 C C . ILE A 1 89 ? -12.012 5.324 1.647 1.00 97.19 89 ILE A C 1
ATOM 732 O O . ILE A 1 89 ? -13.138 5.395 2.139 1.00 97.19 89 ILE A O 1
ATOM 736 N N . PHE A 1 90 ? -11.724 4.509 0.636 1.00 96.50 90 PHE A N 1
ATOM 737 C CA . PHE A 1 90 ? -12.687 3.556 0.087 1.00 96.50 90 PHE A CA 1
ATOM 738 C C . PHE A 1 90 ? -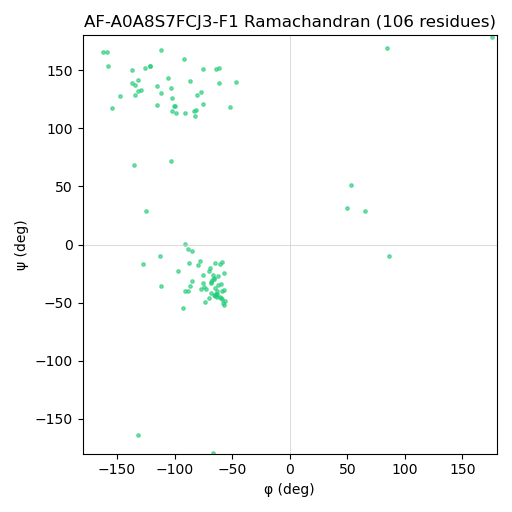12.843 2.335 0.987 1.00 96.50 90 PHE A C 1
ATOM 740 O O . PHE A 1 90 ? -13.949 1.823 1.151 1.00 96.50 90 PHE A O 1
ATOM 747 N N . SER A 1 91 ? -11.747 1.853 1.577 1.00 97.38 91 SER A N 1
ATOM 748 C CA . SER A 1 91 ? -11.749 0.685 2.464 1.00 97.38 91 SER A CA 1
ATOM 749 C C . SER A 1 91 ? -10.543 0.675 3.402 1.00 97.38 91 SER A C 1
ATOM 751 O O . SER A 1 91 ? -9.489 1.227 3.078 1.00 97.38 91 SER A O 1
ATOM 753 N N . SER A 1 92 ? -10.699 0.020 4.556 1.0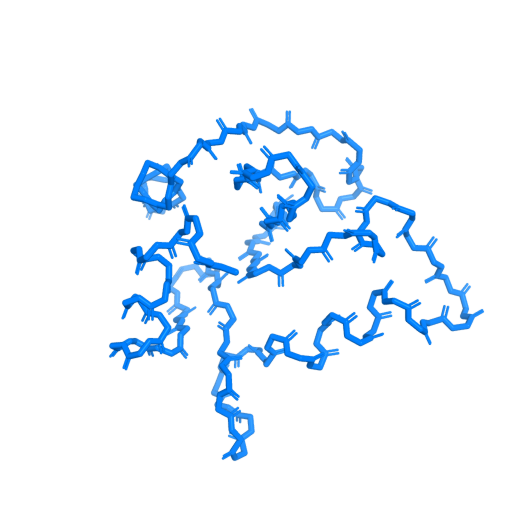0 98.06 92 SER A N 1
ATOM 754 C CA . SER A 1 92 ? -9.663 -0.130 5.584 1.00 98.06 92 SER A CA 1
ATOM 755 C C . SER A 1 92 ? -9.599 -1.568 6.092 1.00 98.06 92 SER A C 1
ATOM 757 O O . SER A 1 92 ? -10.627 -2.174 6.387 1.00 98.06 92 SER A O 1
ATOM 759 N N . PHE A 1 93 ? -8.386 -2.087 6.269 1.00 98.19 93 PHE A N 1
ATOM 760 C CA . PHE A 1 93 ? -8.119 -3.477 6.633 1.00 98.19 93 PHE A CA 1
ATOM 761 C C . PHE A 1 93 ? -7.117 -3.558 7.780 1.00 98.19 93 PHE A C 1
ATOM 763 O O . PHE A 1 93 ? -6.068 -2.916 7.752 1.00 98.19 93 PHE A O 1
ATOM 770 N N . SER A 1 94 ? -7.424 -4.359 8.798 1.00 96.31 94 SER A N 1
ATOM 771 C CA . SER A 1 94 ? -6.530 -4.573 9.944 1.00 96.31 94 SER A CA 1
ATOM 772 C C . SER A 1 94 ? -5.371 -5.528 9.647 1.00 96.31 94 SER A C 1
ATOM 774 O O . SER A 1 94 ? -4.424 -5.601 10.431 1.00 96.31 94 SER A O 1
ATOM 776 N N . ASP A 1 95 ? -5.439 -6.267 8.540 1.00 95.44 95 ASP A N 1
ATOM 777 C CA . ASP A 1 95 ? -4.451 -7.258 8.122 1.00 95.44 95 ASP A CA 1
ATOM 778 C C . ASP A 1 95 ? -4.151 -7.151 6.622 1.00 95.44 95 ASP A C 1
ATOM 780 O O . ASP A 1 95 ? -4.991 -6.752 5.813 1.00 95.44 95 ASP A O 1
ATOM 784 N N . PHE A 1 96 ? -2.917 -7.504 6.263 1.00 96.81 96 PHE A N 1
ATOM 785 C CA . PHE A 1 96 ? -2.424 -7.379 4.893 1.00 96.81 96 PHE A CA 1
ATOM 786 C C . PHE A 1 96 ? -3.109 -8.347 3.927 1.00 96.81 96 PHE A C 1
ATOM 788 O O . PHE A 1 96 ? -3.300 -8.006 2.767 1.00 96.81 96 PHE A O 1
ATOM 795 N N . SER A 1 97 ? -3.482 -9.539 4.391 1.00 95.75 97 SER A N 1
ATOM 796 C CA . SER A 1 97 ? -4.079 -10.572 3.541 1.00 95.75 97 SER A CA 1
ATOM 797 C C . SER A 1 97 ? -5.453 -10.146 3.017 1.00 95.75 97 SER A C 1
ATOM 799 O O . SER A 1 97 ? -5.718 -10.281 1.827 1.00 95.75 97 SER A O 1
ATOM 801 N N . SER A 1 98 ? -6.298 -9.565 3.872 1.00 97.38 98 SER A N 1
ATOM 802 C CA . SER A 1 98 ? -7.600 -9.018 3.468 1.00 97.38 98 SER A CA 1
ATOM 803 C C . SER A 1 98 ? -7.448 -7.841 2.505 1.00 97.38 98 SER A C 1
ATOM 805 O O . SER A 1 98 ? -8.132 -7.797 1.488 1.00 97.38 98 SER A O 1
ATOM 807 N N . PHE A 1 99 ? -6.504 -6.936 2.782 1.00 97.94 99 PHE A N 1
ATOM 808 C CA . PHE A 1 99 ? -6.160 -5.843 1.870 1.00 97.94 99 PHE A CA 1
ATOM 809 C C . PHE A 1 99 ? -5.693 -6.361 0.501 1.00 97.94 99 PHE A C 1
ATOM 811 O O . PHE A 1 99 ? -6.157 -5.882 -0.529 1.00 97.94 99 PHE A O 1
ATOM 818 N N . LEU A 1 100 ? -4.791 -7.347 0.486 1.00 96.50 100 LEU A N 1
ATOM 819 C CA . LEU A 1 100 ? -4.247 -7.915 -0.743 1.00 96.50 100 LEU A CA 1
ATOM 820 C C . LEU A 1 100 ? -5.343 -8.589 -1.574 1.00 96.50 100 LEU A C 1
ATOM 822 O O . LEU A 1 100 ? -5.373 -8.406 -2.785 1.00 96.50 100 LEU A O 1
ATOM 826 N N . ASN A 1 101 ? -6.244 -9.338 -0.935 1.00 95.75 101 ASN A N 1
ATOM 827 C CA . ASN A 1 101 ? -7.370 -9.960 -1.627 1.00 95.75 101 ASN A CA 1
ATOM 828 C C . ASN A 1 101 ? -8.272 -8.909 -2.282 1.00 95.75 101 ASN A C 1
ATOM 830 O O . ASN A 1 101 ? -8.580 -9.055 -3.457 1.00 95.75 101 ASN A O 1
ATOM 834 N N . GLU A 1 102 ? -8.614 -7.826 -1.575 1.00 96.44 102 GLU A N 1
ATOM 835 C CA . GLU A 1 102 ? -9.448 -6.753 -2.136 1.00 96.44 102 GLU A CA 1
ATOM 836 C C . GLU A 1 102 ? -8.821 -6.143 -3.399 1.00 96.44 102 GLU A C 1
ATOM 838 O O . GLU A 1 102 ? -9.466 -6.045 -4.444 1.00 96.44 102 GLU A O 1
ATOM 843 N N . ILE A 1 103 ? -7.541 -5.757 -3.331 1.00 95.38 103 ILE A N 1
ATOM 844 C CA . ILE A 1 103 ? -6.892 -5.110 -4.477 1.00 95.38 103 ILE A CA 1
ATOM 845 C C . ILE A 1 103 ? -6.701 -6.091 -5.644 1.00 95.38 103 ILE A C 1
ATOM 847 O O . ILE A 1 103 ? -6.805 -5.693 -6.801 1.00 95.38 103 ILE A O 1
ATOM 851 N N . MET A 1 104 ? -6.482 -7.380 -5.373 1.00 93.00 104 MET A N 1
ATOM 852 C CA . MET A 1 104 ? -6.345 -8.393 -6.423 1.00 93.00 104 MET A CA 1
ATOM 853 C C . MET A 1 104 ? -7.689 -8.756 -7.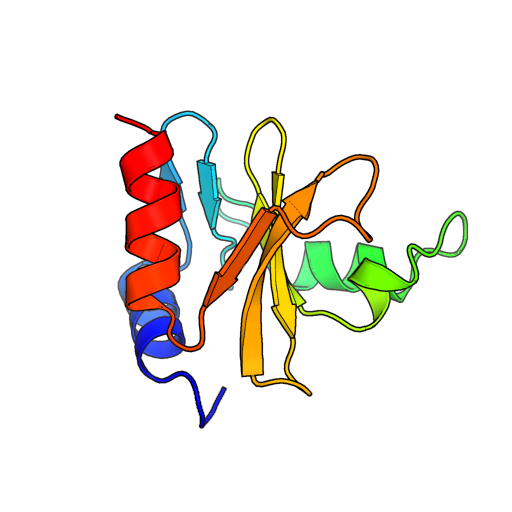059 1.00 93.00 104 MET A C 1
ATOM 855 O O . MET A 1 104 ? -7.742 -8.932 -8.275 1.00 93.00 104 MET A O 1
ATOM 859 N N . ASP A 1 105 ? -8.774 -8.802 -6.284 1.00 90.00 105 ASP A N 1
ATOM 860 C CA . ASP A 1 105 ? -10.124 -9.033 -6.804 1.00 90.00 105 ASP A CA 1
ATOM 861 C C . ASP A 1 105 ? -10.537 -7.910 -7.766 1.00 90.00 105 ASP A C 1
ATOM 863 O O . ASP A 1 105 ? -11.143 -8.185 -8.802 1.00 90.00 105 ASP A O 1
ATOM 867 N N . SER A 1 106 ? -10.109 -6.667 -7.509 1.00 78.94 106 SER A N 1
ATOM 868 C CA . SER A 1 106 ? -10.341 -5.527 -8.410 1.00 78.94 106 SER A CA 1
ATOM 869 C C . SER A 1 106 ? -9.645 -5.636 -9.781 1.00 78.94 106 SER A C 1
ATOM 871 O O . SER A 1 106 ? -10.008 -4.919 -10.713 1.00 78.94 106 SER A O 1
ATOM 873 N N . CYS A 1 107 ? -8.670 -6.543 -9.924 1.00 70.19 107 CYS A N 1
ATOM 874 C CA . CYS A 1 107 ? -7.954 -6.807 -11.177 1.00 70.19 107 CYS A CA 1
ATOM 875 C C . CYS A 1 107 ? -8.588 -7.916 -12.041 1.00 70.19 107 CYS A C 1
ATOM 877 O O . CYS A 1 107 ? -8.011 -8.254 -13.083 1.00 70.19 107 CYS A O 1
ATOM 879 N N . SER A 1 108 ? -9.705 -8.501 -11.589 1.00 59.41 108 SER A N 1
ATOM 880 C CA . SER A 1 108 ? -10.376 -9.665 -12.196 1.00 59.41 108 SER A CA 1
ATOM 881 C C . SER A 1 108 ? -11.350 -9.310 -13.316 1.00 59.41 108 SER A C 1
ATOM 883 O O . SER A 1 108 ? -12.047 -8.278 -13.206 1.00 59.41 108 SER A O 1
#

pLDDT: mean 90.91, std 8.08, range [59.41, 98.19]

Sequence (108 aa):
FKNQPDYLTFLRAMDGFEVNGLRLFSLSIPEPSVKNLFAVNEFYRNNDDFINPDLQERLVIGDDSISIFTYDIKSNFFEIRDNIGTENIFSSFSDFSSFLNEIMDSCS

Organism: Escherichia coli (NCBI:txid562)

Foldseek 3Di:
DVQAVVVVVCQVPPQWDDDPQWIFAGCDPPGDVGHHQVVVLCCQQDPPVDHDPLSNQWRFGIAGPFWTWTAHPVVQWIFTAGPVHRVHTPDIDNYPVVVVVVVVVVSD

InterPro domains:
  IPR037883 Knr4/Smi1-like domain superfamily [SSF160631] (5-105)

Mean predicted aligned error: 3.97 Å

Radius of gyration: 13.12 Å; Cα contacts (8 Å, |Δi|>4): 172; chains: 1; bounding box: 32×36×29 Å

Solvent-accessible surface area (backbone atoms only — not comparable to full-atom values): 6128 Å² total; per-residue (Å²): 107,93,86,40,61,63,50,54,50,45,48,73,76,60,39,35,45,76,56,98,67,38,34,35,38,10,80,58,79,77,71,55,101,39,60,35,33,64,64,56,43,47,49,39,58,70,36,91,90,60,71,50,75,66,53,42,76,34,42,55,46,32,34,42,95,64,34,32,28,33,37,34,78,88,82,51,32,39,35,40,19,35,62,85,53,56,85,43,68,81,46,78,25,78,48,54,67,63,45,51,50,55,63,52,58,73,74,110

Secondary structure (DSSP, 8-state):
-TT-HHHHHHHHHTS-EEETTEEE-B--SS--SSPBHHHHHHHHHH-SS---HHHHTSEEEEE-SSEEEEEETTTTEEEEEESSSTT-EEEEESSHHHHHHHHHHTT-

Nearest PDB structures (foldseek):
  3d5p-assembly1_B  TM=6.863E-01  e=5.410E-02  Bacteroides fragilis NCTC 9343
  7bmx-assembly1_A  TM=7.201E-01  e=1.491E+00  Thermochaetoides thermophila DSM 1495
  2dhk-assembly1_A  TM=6.357E-01  e=2.966E+00  Homo sapiens
  7bmw-assembly1_A  TM=6.111E-01  e=5.546E+00  Thermochaetoides thermophila DSM 1495